Protein AF-A0A7S3SAV4-F1 (afdb_monomer)

Nearest PDB structures (foldseek):
  7wpm-assembly1_A  TM=7.927E-01  e=1.190E-01  Staphylococcus aureus subsp. aureus COL
  6wqt-assembly1_A  TM=7.930E-01  e=1.190E-01  Xanthomonas citri pv. citri str. 306

Secondary structure (DSSP, 8-state):
--HHHHHHHHHHHHHTT-HHHHHHHHHHHHHHHHHHHHHH-GGGSPTT-HHHHHHHHHHHHHHHHHHHHHTTT-HHHHHHHHHHHT-----GGG--TTS--SPTTPPP----SGGG-SS-----HHHHHHHHHHHHHHHHHHHHHHHHHHHHHHHHHHHHT--

InterPro domains:
  IPR009080 Aminoacyl-tRNA synthetase, class Ia, anticodon-binding [SSF47323] (3-126)
  IPR041872 Methionyl-tRNA synthetase, anticodon-binding domain [PF19303] (5-125)

Solvent-accessible surface area (backbone atoms only — not comparable to full-atom values): 9591 Å² total; per-residue (Å²): 131,64,48,57,62,50,50,54,53,33,50,56,27,49,78,70,68,35,56,69,60,27,49,49,56,48,52,52,52,49,50,52,48,53,49,50,51,61,77,65,37,51,88,78,47,61,90,88,39,67,66,40,53,51,55,54,51,53,48,53,31,50,51,56,56,47,36,63,76,42,31,90,80,39,50,70,59,32,51,53,49,29,58,33,53,58,46,81,87,70,62,76,91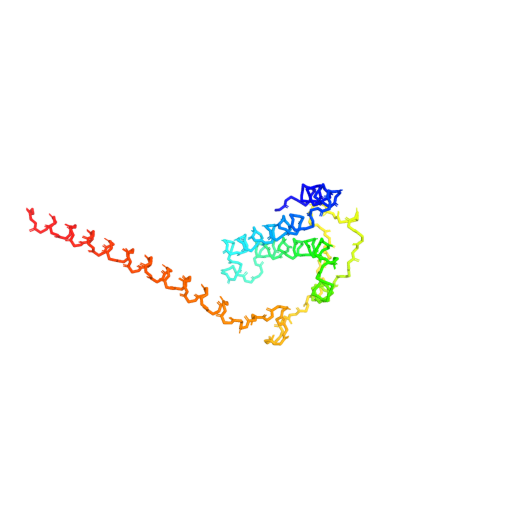,71,60,50,61,83,58,71,74,72,68,89,87,60,66,56,59,72,79,85,52,84,84,62,53,88,74,75,84,72,87,43,72,72,50,52,52,50,52,50,51,52,50,49,52,55,49,52,51,50,50,54,52,50,51,51,52,51,52,53,51,52,51,52,52,54,60,67,73,73,118

Sequence (163 aa):
VDLSALREAVEAEMQRFAIDQALYLVLRALDVANKYVTDAAPWKLPAGDPKRRVVVRTLLEVIYACTHFLAPVLVDAAQRVWEKLGTPPVPISRLRPTLSNLVPGTPVAASASKDDVLFAKGETEGARARLEEEAAKKRAAKEAQAARAAAEQAAAARAAAGG

Radius of gyration: 22.15 Å; Cα contacts (8 Å, |Δi|>4): 103; chains: 1; bounding box: 49×36×66 Å

Mean predicted aligned error: 10.89 Å

Organism: Emiliania huxleyi (NCBI:txid2903)

Foldseek 3Di:
DQLVVLVVQLVVCVVVVNLVVSLVSLVVLLVVLVVQCVVLVLVPPDPPDPSSVVNVLLSLLSVLLSLQSCCVPLVVLSVLSCVQLLHDDDPNVPRDSVSPRHDPPRDGHDQPDPVSDSDDDDPDVVVVVVVVVVVVVVVVVVVVVVVVVVVVVVVVVVVVVPD

Structure (mmCIF, N/CA/C/O backbone):
data_AF-A0A7S3SAV4-F1
#
_entry.id   AF-A0A7S3SAV4-F1
#
loop_
_atom_site.group_PDB
_atom_site.id
_atom_site.type_symbol
_atom_site.label_atom_id
_atom_site.label_alt_id
_atom_site.label_comp_id
_atom_site.label_asym_id
_atom_site.label_entity_id
_atom_site.label_seq_id
_atom_site.pdbx_PDB_ins_code
_atom_site.Cartn_x
_atom_site.Cartn_y
_atom_site.Cartn_z
_atom_site.occupancy
_atom_site.B_iso_or_equiv
_atom_site.auth_seq_id
_atom_site.auth_comp_id
_atom_site.auth_asym_id
_atom_site.auth_atom_id
_atom_site.pdbx_PDB_model_num
ATOM 1 N N . VAL A 1 1 ? -6.662 -8.528 1.777 1.00 82.44 1 VAL A N 1
ATOM 2 C CA . VAL A 1 1 ? -5.276 -8.782 2.226 1.00 82.44 1 VAL A CA 1
ATOM 3 C C . VAL A 1 1 ? -5.370 -9.328 3.631 1.00 82.44 1 VAL A C 1
ATOM 5 O O . VAL A 1 1 ? -5.975 -8.661 4.460 1.00 82.44 1 VAL A O 1
ATOM 8 N N . ASP A 1 2 ? -4.872 -10.540 3.863 1.00 91.81 2 ASP A N 1
ATOM 9 C CA . ASP A 1 2 ? -4.733 -11.082 5.215 1.00 91.81 2 ASP A CA 1
ATOM 10 C C . ASP A 1 2 ? -3.411 -10.571 5.796 1.00 91.81 2 ASP A C 1
ATOM 12 O O . ASP A 1 2 ? -2.334 -10.919 5.309 1.00 91.81 2 ASP A O 1
ATOM 16 N N . LEU A 1 3 ? -3.498 -9.675 6.779 1.00 90.62 3 LEU A N 1
ATOM 17 C CA . LEU A 1 3 ? -2.322 -9.030 7.353 1.00 90.62 3 LEU A CA 1
ATOM 18 C C . LEU A 1 3 ? -1.533 -9.969 8.278 1.00 90.62 3 LEU A C 1
ATOM 20 O O . LEU A 1 3 ? -0.315 -9.825 8.366 1.00 90.62 3 LEU A O 1
ATOM 24 N N . SER A 1 4 ? -2.195 -10.925 8.939 1.00 92.19 4 SER A N 1
ATOM 25 C CA . SER A 1 4 ? -1.505 -11.914 9.776 1.00 92.19 4 SER A CA 1
ATOM 26 C C . SER A 1 4 ? -0.635 -12.811 8.909 1.00 92.19 4 SER A C 1
ATOM 28 O O . SER A 1 4 ? 0.567 -12.905 9.148 1.00 92.19 4 SER A O 1
ATOM 30 N N . ALA A 1 5 ? -1.223 -13.371 7.848 1.00 94.19 5 ALA A N 1
ATOM 31 C CA . ALA A 1 5 ? -0.503 -14.228 6.913 1.00 94.19 5 ALA A CA 1
ATOM 32 C C . ALA A 1 5 ? 0.640 -13.477 6.209 1.00 94.19 5 ALA A C 1
ATOM 34 O O . ALA A 1 5 ? 1.733 -14.016 6.051 1.00 94.19 5 ALA A O 1
ATOM 35 N N . LEU A 1 6 ? 0.419 -12.211 5.822 1.00 94.88 6 LEU A N 1
ATOM 36 C CA . LEU A 1 6 ? 1.473 -11.384 5.229 1.00 94.88 6 LEU A CA 1
ATOM 37 C C . LEU A 1 6 ? 2.636 -11.167 6.204 1.00 94.88 6 LEU A C 1
ATOM 39 O O . LEU A 1 6 ? 3.788 -11.291 5.801 1.00 94.88 6 LEU A O 1
ATOM 43 N N . ARG A 1 7 ? 2.348 -10.854 7.473 1.00 94.19 7 ARG A N 1
ATOM 44 C CA . ARG A 1 7 ? 3.381 -10.640 8.493 1.00 94.19 7 ARG A CA 1
ATOM 45 C C . ARG A 1 7 ? 4.221 -11.895 8.706 1.00 94.19 7 ARG A C 1
ATOM 47 O O . ARG A 1 7 ? 5.439 -11.790 8.716 1.00 94.19 7 ARG A O 1
ATOM 54 N N . GLU A 1 8 ? 3.577 -13.051 8.846 1.00 95.50 8 GLU A N 1
ATOM 55 C CA . GLU A 1 8 ? 4.259 -14.337 9.034 1.00 95.50 8 GLU A CA 1
ATOM 56 C C . GLU A 1 8 ? 5.153 -14.684 7.838 1.00 95.50 8 GLU A C 1
ATOM 58 O O . GLU A 1 8 ? 6.308 -15.064 8.020 1.00 95.50 8 GLU A O 1
ATOM 63 N N . ALA A 1 9 ? 4.658 -14.488 6.613 1.00 95.94 9 ALA A N 1
ATOM 64 C CA . ALA A 1 9 ? 5.437 -14.741 5.405 1.00 95.94 9 ALA A CA 1
ATOM 65 C C . ALA A 1 9 ? 6.636 -13.784 5.278 1.00 95.94 9 ALA A C 1
ATOM 67 O O . ALA A 1 9 ? 7.748 -14.220 4.997 1.00 95.94 9 ALA A O 1
ATOM 68 N N . VAL A 1 10 ? 6.435 -12.486 5.537 1.00 95.69 10 VAL A N 1
ATOM 69 C CA . VAL A 1 10 ? 7.520 -11.492 5.533 1.00 95.69 10 VAL A CA 1
ATOM 70 C C . VAL A 1 10 ? 8.564 -11.819 6.599 1.00 95.69 10 VAL A C 1
ATOM 72 O O . VAL A 1 10 ? 9.757 -11.758 6.319 1.00 95.69 10 VAL A O 1
ATOM 75 N N . GLU A 1 11 ? 8.143 -12.194 7.807 1.00 95.00 11 GLU A N 1
ATOM 76 C CA . GLU A 1 11 ? 9.054 -12.564 8.890 1.00 95.00 11 GLU A CA 1
ATOM 77 C C . GLU A 1 11 ? 9.888 -13.803 8.541 1.00 95.00 11 GLU A C 1
ATOM 79 O O . GLU A 1 11 ? 11.101 -13.794 8.753 1.00 95.00 11 GLU A O 1
ATOM 84 N N . ALA A 1 12 ? 9.279 -14.826 7.935 1.00 97.00 12 ALA A N 1
ATOM 85 C CA . ALA A 1 12 ? 9.987 -16.025 7.492 1.00 97.00 12 ALA A CA 1
ATOM 86 C C . ALA A 1 12 ? 11.079 -15.716 6.450 1.00 97.00 12 ALA A C 1
ATOM 88 O O . ALA A 1 12 ? 12.198 -16.221 6.562 1.00 97.00 12 ALA A O 1
ATOM 89 N N . GLU A 1 13 ? 10.792 -14.856 5.467 1.00 96.75 13 GLU A N 1
ATOM 90 C CA . GLU A 1 13 ? 11.787 -14.442 4.467 1.00 96.75 13 GLU A CA 1
ATOM 91 C C . GLU A 1 13 ? 12.898 -13.580 5.089 1.00 96.75 13 GLU A C 1
ATOM 93 O O . GLU A 1 13 ? 14.085 -13.776 4.811 1.00 96.75 13 GLU A O 1
ATOM 98 N N . MET A 1 14 ? 12.539 -12.678 6.008 1.00 93.81 14 MET A N 1
ATOM 99 C CA . MET A 1 14 ? 13.504 -11.843 6.732 1.00 93.81 14 MET A CA 1
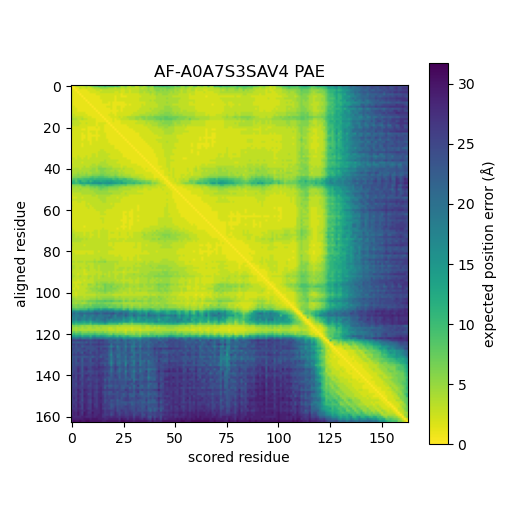ATOM 100 C C . MET A 1 14 ? 14.455 -12.675 7.605 1.00 93.81 14 MET A C 1
ATOM 102 O O . MET A 1 14 ? 15.652 -12.394 7.628 1.00 93.81 14 MET A O 1
ATOM 106 N N . GLN A 1 15 ? 13.970 -13.733 8.265 1.00 95.94 15 GLN A N 1
ATOM 107 C CA . GLN A 1 15 ? 14.807 -14.661 9.045 1.00 95.94 15 GLN A CA 1
ATOM 108 C C . GLN A 1 15 ? 15.839 -15.402 8.186 1.00 95.94 15 GLN A C 1
ATOM 110 O O . GLN A 1 15 ? 16.902 -15.783 8.677 1.00 95.94 15 GLN A O 1
ATOM 115 N N . ARG A 1 16 ? 15.545 -15.598 6.898 1.00 96.50 16 ARG A N 1
ATOM 116 C CA . ARG A 1 16 ? 16.445 -16.241 5.931 1.00 96.50 16 ARG A CA 1
ATOM 117 C C . ARG A 1 16 ? 17.304 -15.243 5.156 1.00 96.50 16 ARG A C 1
ATOM 119 O O . ARG A 1 16 ? 18.004 -15.653 4.234 1.00 96.50 16 ARG A O 1
ATOM 126 N N . PHE A 1 17 ? 17.262 -13.962 5.528 1.00 95.06 17 PHE A N 1
ATOM 127 C CA . PHE A 1 17 ? 17.939 -12.857 4.844 1.00 95.06 17 PHE A CA 1
ATOM 128 C C . PHE A 1 17 ? 17.501 -12.650 3.379 1.00 95.06 17 PHE A C 1
ATOM 130 O O . PHE A 1 17 ? 18.201 -11.990 2.612 1.00 95.06 17 PHE A O 1
ATOM 137 N N . ALA A 1 18 ? 16.326 -13.154 2.987 1.00 95.94 18 ALA A N 1
ATOM 138 C CA . ALA A 1 18 ? 15.747 -12.995 1.652 1.00 95.94 18 ALA A CA 1
ATOM 139 C C . ALA A 1 18 ? 14.900 -11.709 1.570 1.00 95.94 18 ALA A C 1
ATOM 141 O O . ALA A 1 18 ? 13.673 -11.733 1.448 1.00 95.94 18 ALA A O 1
ATOM 142 N N . ILE A 1 19 ? 15.559 -10.552 1.696 1.00 93.88 19 ILE A N 1
ATOM 143 C CA . ILE A 1 19 ? 14.889 -9.239 1.782 1.00 93.88 19 ILE A CA 1
ATOM 144 C C . ILE A 1 19 ? 14.119 -8.922 0.490 1.00 93.88 19 ILE A C 1
ATOM 146 O O . ILE A 1 19 ? 13.033 -8.351 0.533 1.00 93.88 19 ILE A O 1
ATOM 150 N N . ASP A 1 20 ? 14.646 -9.319 -0.665 1.00 94.06 20 ASP A N 1
ATOM 151 C CA . ASP A 1 20 ? 13.988 -9.169 -1.965 1.00 94.06 20 ASP A CA 1
ATO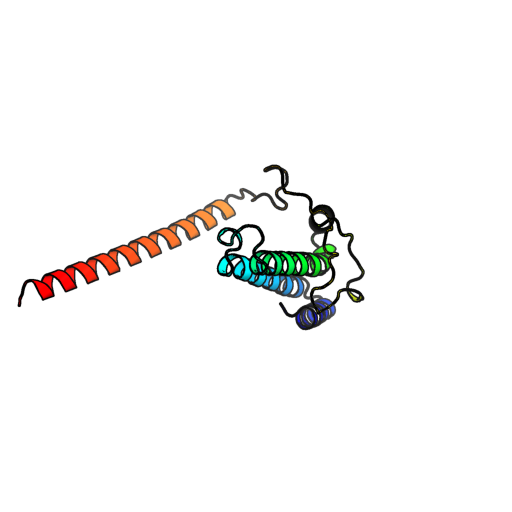M 152 C C . ASP A 1 20 ? 12.640 -9.906 -2.018 1.00 94.06 20 ASP A C 1
ATOM 154 O O . ASP A 1 20 ? 11.643 -9.335 -2.468 1.00 94.06 20 ASP A O 1
ATOM 158 N N . GLN A 1 21 ? 12.584 -11.133 -1.493 1.00 95.88 21 GLN A N 1
ATOM 159 C CA . GLN A 1 21 ? 11.356 -11.926 -1.425 1.00 95.88 21 GLN A CA 1
ATOM 160 C C . GLN A 1 21 ? 10.363 -11.333 -0.423 1.00 95.88 21 GLN A C 1
ATOM 162 O O . GLN A 1 21 ? 9.178 -11.196 -0.734 1.00 95.88 21 GLN A O 1
ATOM 167 N N . ALA A 1 22 ? 10.845 -10.886 0.740 1.00 96.06 22 ALA A N 1
ATOM 168 C CA . ALA A 1 22 ? 10.023 -10.187 1.725 1.00 96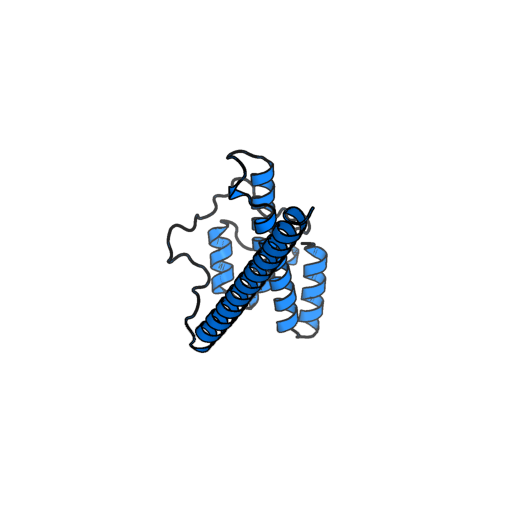.06 22 ALA A CA 1
ATOM 169 C C . ALA A 1 22 ? 9.350 -8.940 1.118 1.00 96.06 22 ALA A C 1
ATOM 171 O O . ALA A 1 22 ? 8.136 -8.757 1.233 1.00 96.06 22 ALA A O 1
ATOM 172 N N . LEU A 1 23 ? 10.115 -8.107 0.404 1.00 96.00 23 LEU A N 1
ATOM 173 C CA . LEU A 1 23 ? 9.587 -6.925 -0.282 1.00 96.00 23 LEU A CA 1
ATOM 174 C C . LEU A 1 23 ? 8.616 -7.298 -1.403 1.00 96.00 23 LEU A C 1
ATOM 176 O O . LEU A 1 23 ? 7.578 -6.651 -1.551 1.00 96.00 23 LEU A O 1
ATOM 180 N N . TYR A 1 24 ? 8.916 -8.347 -2.170 1.00 96.12 24 TYR A N 1
ATOM 181 C CA . TYR A 1 24 ? 8.033 -8.836 -3.224 1.00 96.12 24 TYR A CA 1
ATOM 182 C C . TYR A 1 24 ? 6.648 -9.204 -2.675 1.00 96.12 24 TYR A C 1
ATOM 184 O O . TYR A 1 24 ? 5.638 -8.784 -3.240 1.00 96.12 24 TYR A O 1
ATOM 192 N N . LEU A 1 25 ? 6.574 -9.901 -1.538 1.00 96.81 25 LEU A N 1
ATOM 193 C CA . LEU A 1 25 ? 5.303 -10.243 -0.886 1.00 96.81 25 LEU A CA 1
ATOM 194 C C . LEU A 1 25 ? 4.485 -8.998 -0.509 1.00 96.81 25 LEU A C 1
ATOM 196 O O . LEU A 1 25 ? 3.273 -8.950 -0.743 1.00 96.81 25 LEU A O 1
ATOM 200 N N . VAL A 1 26 ? 5.142 -7.967 0.027 1.00 96.62 26 VAL A N 1
ATOM 201 C CA . VAL A 1 26 ? 4.482 -6.710 0.411 1.00 96.62 26 VAL A CA 1
ATOM 202 C C . VAL A 1 26 ? 3.989 -5.943 -0.819 1.00 96.62 26 VAL A C 1
ATOM 204 O O . VAL A 1 26 ? 2.849 -5.475 -0.841 1.00 96.62 26 VAL A O 1
ATOM 207 N N . LEU A 1 27 ? 4.801 -5.855 -1.877 1.00 95.75 27 LEU A N 1
ATOM 208 C CA . LEU A 1 27 ? 4.405 -5.220 -3.139 1.00 95.75 27 LEU A CA 1
ATOM 209 C C . LEU A 1 27 ? 3.233 -5.958 -3.797 1.00 95.75 27 LEU A C 1
ATOM 211 O O . LEU A 1 27 ? 2.285 -5.326 -4.257 1.00 95.75 27 LEU A O 1
ATOM 215 N N . ARG A 1 28 ? 3.220 -7.293 -3.744 1.00 96.44 28 ARG A N 1
ATOM 216 C CA . ARG A 1 28 ? 2.087 -8.105 -4.205 1.00 96.44 28 ARG A CA 1
ATOM 217 C C . ARG A 1 28 ? 0.802 -7.810 -3.433 1.00 96.44 28 ARG A C 1
ATOM 219 O O . ARG A 1 28 ? -0.274 -7.779 -4.031 1.00 96.44 28 ARG A O 1
ATOM 226 N N . ALA A 1 29 ? 0.884 -7.572 -2.124 1.00 96.06 29 ALA A N 1
ATOM 227 C CA . ALA A 1 29 ? -0.276 -7.163 -1.333 1.00 96.06 29 ALA A CA 1
ATOM 228 C C . ALA A 1 29 ? -0.814 -5.787 -1.773 1.00 96.06 29 ALA A C 1
ATOM 230 O O . ALA A 1 29 ? -2.034 -5.604 -1.863 1.00 96.06 29 ALA A O 1
ATOM 231 N N . LEU A 1 30 ? 0.078 -4.850 -2.113 1.00 96.06 30 LEU A N 1
ATOM 232 C CA . LEU A 1 30 ? -0.287 -3.549 -2.678 1.00 96.06 30 LEU A CA 1
ATOM 233 C C . LEU A 1 30 ? -0.904 -3.672 -4.079 1.00 96.06 30 LEU A C 1
ATOM 235 O O . LEU A 1 30 ? -1.900 -3.004 -4.350 1.00 96.06 30 LEU A O 1
ATOM 239 N N . ASP A 1 31 ? -0.404 -4.564 -4.937 1.00 95.75 31 ASP A N 1
ATOM 240 C CA . ASP A 1 31 ? -0.999 -4.836 -6.253 1.00 95.75 31 ASP A CA 1
ATOM 241 C C . ASP A 1 31 ? -2.440 -5.346 -6.129 1.00 95.75 31 ASP A C 1
ATOM 243 O O . ASP A 1 31 ? -3.338 -4.898 -6.848 1.00 95.75 31 ASP A O 1
ATOM 247 N N . VAL A 1 32 ? -2.690 -6.255 -5.181 1.00 95.38 32 VAL A N 1
ATOM 248 C CA . VAL A 1 32 ? -4.042 -6.750 -4.884 1.00 95.38 32 VAL A CA 1
ATOM 249 C C . VAL A 1 32 ? -4.940 -5.617 -4.386 1.00 95.38 32 VAL A C 1
ATOM 251 O O . VAL A 1 32 ? -6.091 -5.517 -4.813 1.00 95.38 32 VAL A O 1
ATOM 254 N N . ALA A 1 33 ? -4.431 -4.737 -3.521 1.00 94.62 33 ALA A N 1
ATOM 255 C CA . ALA A 1 33 ? -5.172 -3.570 -3.047 1.00 94.62 33 ALA A CA 1
ATOM 256 C C . ALA A 1 33 ? -5.494 -2.586 -4.188 1.00 94.62 33 ALA A C 1
ATOM 258 O O . ALA A 1 33 ? -6.607 -2.061 -4.270 1.00 94.62 33 ALA A O 1
ATOM 259 N N . ASN A 1 34 ? -4.551 -2.393 -5.111 1.00 94.88 34 ASN A N 1
ATOM 260 C CA . ASN A 1 34 ? -4.731 -1.563 -6.295 1.00 94.88 34 ASN A CA 1
ATOM 261 C C . ASN A 1 34 ? -5.776 -2.155 -7.258 1.00 94.88 34 ASN A C 1
ATOM 263 O O . ASN A 1 34 ? -6.649 -1.450 -7.775 1.00 94.88 34 ASN A O 1
ATOM 267 N N . LYS A 1 35 ? -5.749 -3.475 -7.457 1.00 94.81 35 LYS A N 1
ATOM 268 C CA . LYS A 1 35 ? -6.794 -4.175 -8.207 1.00 94.81 35 LYS A CA 1
ATOM 269 C C . LYS A 1 35 ? -8.158 -4.026 -7.532 1.00 94.81 35 LYS A C 1
ATOM 271 O O . LYS A 1 35 ? -9.129 -3.700 -8.207 1.00 94.81 35 LYS A O 1
ATOM 276 N N . TYR A 1 36 ? -8.226 -4.189 -6.212 1.00 94.19 36 TYR A N 1
ATOM 277 C CA . TYR A 1 36 ? -9.464 -4.038 -5.449 1.00 94.19 36 TYR A CA 1
ATOM 278 C C . TYR A 1 36 ? -10.101 -2.655 -5.635 1.00 94.19 36 TYR A C 1
ATOM 280 O O . TYR A 1 36 ? -11.293 -2.575 -5.927 1.00 94.19 36 TYR A O 1
ATOM 288 N N . VAL A 1 37 ? -9.326 -1.566 -5.527 1.00 93.88 37 VAL A N 1
ATOM 289 C CA . VAL A 1 37 ? -9.875 -0.215 -5.744 1.00 93.88 37 VAL A CA 1
ATOM 290 C C . VAL A 1 37 ? -10.298 0.005 -7.198 1.00 93.88 37 VAL A C 1
ATOM 292 O O . VAL A 1 37 ? -11.301 0.673 -7.448 1.00 93.88 37 VAL A O 1
ATOM 295 N N . THR A 1 38 ? -9.583 -0.598 -8.151 1.00 95.25 38 THR A N 1
ATOM 296 C CA . THR 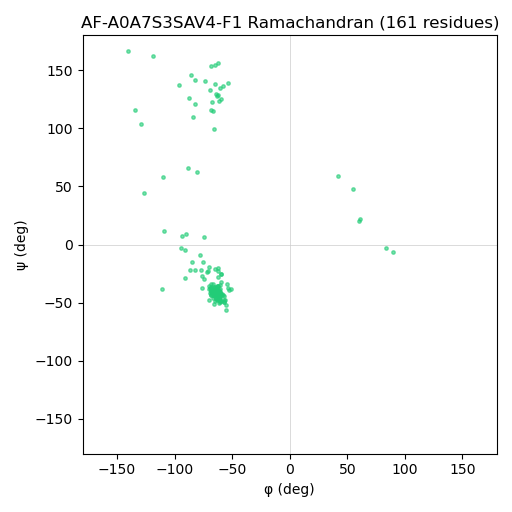A 1 38 ? -9.924 -0.530 -9.577 1.00 95.25 38 THR A CA 1
ATOM 297 C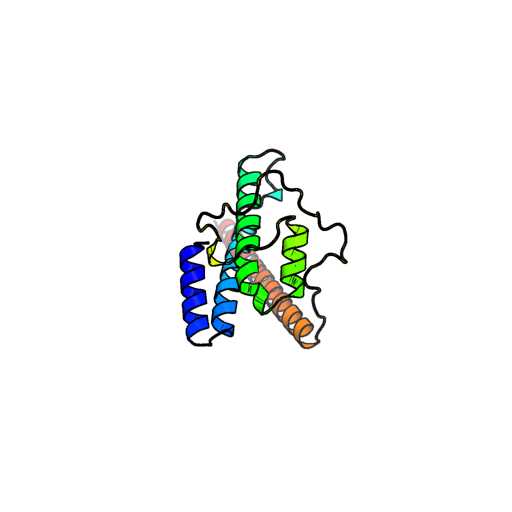 C . THR A 1 38 ? -11.256 -1.218 -9.867 1.00 95.25 38 THR A C 1
ATOM 299 O O . THR A 1 38 ? -12.128 -0.618 -10.495 1.00 95.25 38 THR A O 1
ATOM 302 N N . ASP A 1 39 ? -11.440 -2.439 -9.363 1.00 94.81 39 ASP A N 1
ATOM 303 C CA . ASP A 1 39 ? -12.656 -3.232 -9.561 1.00 94.81 39 ASP A CA 1
ATOM 304 C C . ASP A 1 39 ? -13.854 -2.618 -8.810 1.00 94.81 39 ASP A C 1
ATOM 306 O O . ASP A 1 39 ? -14.976 -2.602 -9.317 1.00 94.81 39 ASP A O 1
ATOM 310 N N . ALA A 1 40 ? -13.624 -2.062 -7.614 1.00 94.06 40 ALA A N 1
ATOM 311 C CA . ALA A 1 40 ? -14.658 -1.387 -6.830 1.00 94.06 40 ALA A CA 1
ATOM 312 C C . ALA A 1 40 ? -15.080 -0.025 -7.413 1.00 94.06 40 ALA A C 1
ATOM 314 O O . ALA A 1 40 ? -16.186 0.436 -7.123 1.00 94.06 40 ALA A O 1
ATOM 315 N N . ALA A 1 41 ? -14.209 0.617 -8.201 1.00 94.06 41 ALA A N 1
ATOM 316 C CA . ALA A 1 41 ? -14.424 1.898 -8.875 1.00 94.06 41 ALA A CA 1
ATOM 317 C C . ALA A 1 41 ? -15.136 2.962 -8.001 1.00 94.06 41 ALA A C 1
ATOM 319 O O . ALA A 1 41 ? -16.200 3.464 -8.378 1.00 94.06 41 ALA A O 1
ATOM 320 N N . PRO A 1 42 ? -14.574 3.352 -6.836 1.00 91.50 42 PRO A N 1
ATOM 321 C CA . PRO A 1 42 ? -15.250 4.216 -5.862 1.00 91.50 42 PRO A CA 1
ATOM 322 C C . PRO A 1 42 ? -15.598 5.615 -6.387 1.00 91.50 42 PRO A C 1
ATOM 324 O O . PRO A 1 42 ? -16.471 6.270 -5.826 1.00 91.50 42 PRO A O 1
ATOM 327 N N . TRP A 1 43 ? -14.946 6.079 -7.456 1.00 92.38 43 TRP A N 1
ATOM 328 C CA . TRP A 1 43 ? -15.269 7.336 -8.145 1.00 92.38 43 TRP A CA 1
ATOM 329 C C . TRP A 1 43 ? -16.599 7.297 -8.907 1.00 92.38 43 TRP A C 1
ATOM 331 O O . TRP A 1 43 ? -17.144 8.350 -9.215 1.00 92.38 43 TRP A O 1
ATOM 341 N N . LYS A 1 44 ? -17.130 6.107 -9.211 1.00 94.19 44 LYS A N 1
ATOM 342 C CA . LYS A 1 44 ? -18.468 5.941 -9.800 1.00 94.19 44 LYS A CA 1
ATOM 343 C C . LYS A 1 44 ? -19.575 5.917 -8.746 1.00 94.19 44 LYS A C 1
ATOM 345 O O . LYS A 1 44 ? -20.744 6.024 -9.098 1.00 94.19 44 LYS A O 1
ATOM 350 N N . LEU A 1 45 ? -19.219 5.737 -7.473 1.00 92.25 45 LEU A N 1
ATOM 351 C CA . LEU A 1 45 ? -20.178 5.696 -6.376 1.00 92.25 45 LEU A CA 1
ATOM 352 C C . LEU A 1 45 ? -20.540 7.122 -5.933 1.00 92.25 45 LEU A C 1
ATOM 354 O O . LEU A 1 45 ? -19.656 7.985 -5.868 1.00 92.25 45 LEU A O 1
ATOM 358 N N . PRO A 1 46 ? -21.811 7.382 -5.587 1.00 92.06 46 PRO A N 1
ATOM 359 C CA . PRO A 1 46 ? -22.248 8.703 -5.166 1.00 92.06 46 PRO A CA 1
ATOM 360 C C . PRO A 1 46 ? -21.551 9.171 -3.880 1.00 92.06 46 PRO A C 1
ATOM 362 O O . PRO A 1 46 ? -21.051 8.391 -3.059 1.00 92.06 46 PRO A O 1
ATOM 365 N N . ALA A 1 47 ? -21.505 10.490 -3.691 1.00 86.38 47 ALA A N 1
ATOM 366 C CA . ALA A 1 47 ? -21.042 11.074 -2.438 1.00 86.38 47 ALA A CA 1
ATOM 367 C C . ALA A 1 47 ? -21.944 10.616 -1.279 1.00 86.38 47 ALA A C 1
ATOM 369 O O . ALA A 1 47 ? -23.163 10.597 -1.404 1.00 86.38 47 ALA A O 1
ATOM 370 N N . GLY A 1 48 ? -21.341 10.220 -0.155 1.00 84.62 48 GLY A N 1
ATOM 371 C CA . GLY A 1 48 ? -22.084 9.712 1.003 1.00 84.62 48 GLY A CA 1
ATOM 372 C C . GLY A 1 48 ? -22.452 8.224 0.949 1.00 84.62 48 GLY A C 1
ATOM 373 O O . GLY A 1 48 ? -22.947 7.706 1.951 1.00 84.62 48 GLY A O 1
ATOM 374 N N . ASP A 1 49 ? -22.140 7.506 -0.136 1.00 91.88 49 ASP A N 1
ATOM 375 C CA . ASP A 1 49 ? -22.356 6.058 -0.215 1.00 91.88 49 ASP A CA 1
ATOM 376 C C . ASP A 1 49 ? -21.523 5.313 0.860 1.00 91.88 49 ASP A C 1
ATOM 378 O O . ASP A 1 49 ? -20.291 5.462 0.905 1.00 91.88 49 ASP A O 1
ATOM 382 N N . PRO A 1 50 ? -22.152 4.506 1.740 1.00 92.19 50 PRO A N 1
ATOM 383 C CA . PRO A 1 50 ? -21.442 3.671 2.707 1.00 92.19 50 PRO A CA 1
ATOM 384 C C . PRO A 1 50 ? -20.391 2.759 2.071 1.00 92.19 50 PRO A C 1
ATOM 386 O O . PRO A 1 50 ? -19.299 2.609 2.619 1.00 92.19 50 PRO A O 1
ATOM 389 N N . LYS A 1 51 ? -20.668 2.204 0.888 1.00 91.88 51 LYS A N 1
ATOM 390 C CA . LYS A 1 51 ? -19.751 1.327 0.158 1.00 91.88 51 LYS A CA 1
ATOM 391 C C . LYS A 1 51 ? -18.488 2.070 -0.256 1.00 91.88 51 LYS A C 1
ATOM 393 O O . LYS A 1 51 ? -17.391 1.537 -0.104 1.00 91.88 51 LYS A O 1
ATOM 398 N N . ARG A 1 52 ? -18.616 3.327 -0.698 1.00 93.38 52 ARG A N 1
ATOM 399 C CA . ARG A 1 52 ? -17.461 4.179 -1.022 1.00 93.38 52 ARG A CA 1
ATOM 400 C C . ARG A 1 52 ? -16.572 4.387 0.204 1.00 93.38 52 ARG A C 1
ATOM 402 O O . ARG A 1 52 ? -15.354 4.269 0.091 1.00 93.38 52 ARG A O 1
ATOM 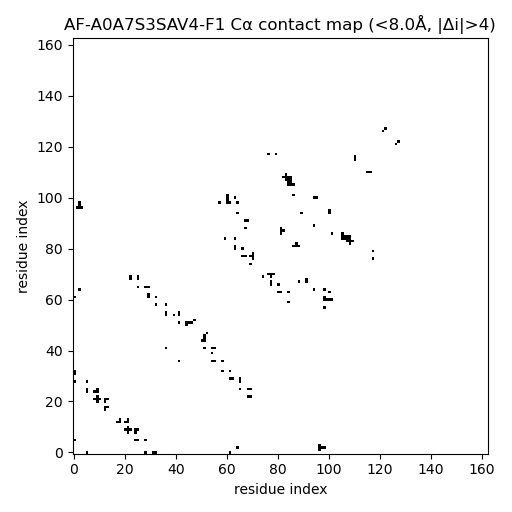409 N N . ARG A 1 53 ? -17.169 4.651 1.374 1.00 91.31 53 ARG A N 1
ATOM 410 C CA . ARG A 1 53 ? -16.418 4.811 2.633 1.00 91.31 53 ARG A CA 1
ATOM 411 C C . ARG A 1 53 ? -15.671 3.540 3.019 1.00 91.31 53 ARG A C 1
ATOM 413 O O . ARG A 1 53 ? -14.504 3.629 3.384 1.00 91.31 53 ARG A O 1
ATOM 420 N N . VAL A 1 54 ? -16.320 2.382 2.906 1.00 92.81 54 VAL A N 1
ATOM 421 C CA . VAL A 1 54 ? -15.704 1.082 3.210 1.00 92.81 54 VAL A CA 1
ATOM 422 C C . VAL A 1 54 ? -14.511 0.822 2.293 1.00 92.81 54 VAL A C 1
ATOM 424 O O . VAL A 1 54 ? -13.420 0.573 2.792 1.00 92.81 54 VAL A O 1
ATOM 427 N N . VAL A 1 55 ? -14.679 0.968 0.975 1.00 94.38 55 VAL A N 1
ATOM 428 C CA . VAL A 1 55 ? -13.607 0.731 -0.010 1.00 94.38 55 VAL A CA 1
ATOM 429 C C . VAL A 1 55 ? -12.387 1.610 0.272 1.00 94.38 55 VAL A C 1
ATOM 431 O O . VAL A 1 55 ? -11.265 1.109 0.348 1.00 94.38 55 VAL A O 1
ATOM 434 N N . VAL A 1 56 ? -12.598 2.919 0.459 1.00 92.38 56 VAL A N 1
ATOM 435 C CA . VAL A 1 56 ? -11.506 3.866 0.736 1.00 92.38 56 VAL A CA 1
ATOM 436 C C . VAL A 1 56 ? -10.838 3.545 2.068 1.00 92.38 56 VAL A C 1
ATOM 438 O O . VAL A 1 56 ? -9.613 3.519 2.145 1.00 92.38 56 VAL A O 1
ATOM 441 N N . ARG A 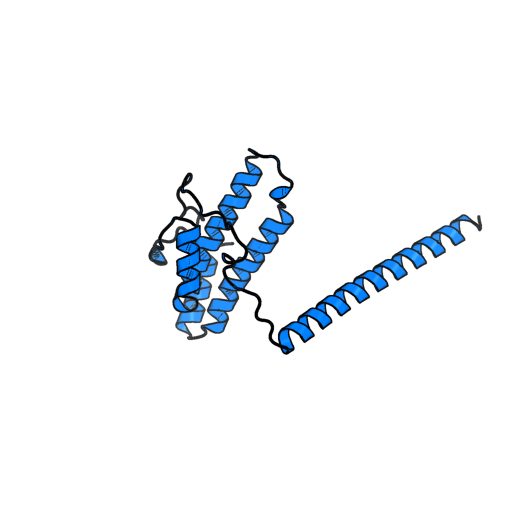1 57 ? -11.622 3.248 3.110 1.00 93.00 57 ARG A N 1
ATOM 442 C CA . ARG A 1 57 ? -11.081 2.900 4.424 1.00 93.00 57 ARG A CA 1
ATOM 443 C C . ARG A 1 57 ? -10.210 1.649 4.360 1.00 93.00 57 ARG A C 1
ATOM 445 O O . ARG A 1 57 ? -9.092 1.678 4.860 1.00 93.00 57 ARG A O 1
ATOM 452 N N . THR A 1 58 ? -10.690 0.583 3.725 1.00 93.88 58 THR A N 1
ATOM 453 C CA . THR A 1 58 ? -9.925 -0.658 3.559 1.00 93.88 58 THR A CA 1
ATOM 454 C C . THR A 1 58 ? -8.617 -0.408 2.816 1.00 93.88 58 THR A C 1
ATOM 456 O O . THR A 1 58 ? -7.580 -0.920 3.226 1.00 93.88 58 THR A O 1
ATOM 459 N N . LEU A 1 59 ? -8.636 0.411 1.760 1.00 94.69 59 LEU A N 1
ATOM 460 C CA . LEU A 1 59 ? -7.426 0.741 1.011 1.00 94.69 59 LEU A CA 1
ATOM 461 C C . LEU A 1 59 ? -6.398 1.487 1.875 1.00 94.69 59 LEU A C 1
ATOM 463 O O . LEU A 1 59 ? -5.230 1.103 1.888 1.00 94.69 59 LEU A O 1
ATOM 467 N N . LEU A 1 60 ? -6.823 2.514 2.617 1.00 94.81 60 LEU A N 1
ATOM 468 C CA . LEU A 1 60 ? -5.929 3.289 3.486 1.00 94.81 60 LEU A CA 1
ATOM 469 C C . LEU A 1 60 ? -5.303 2.421 4.585 1.00 94.81 60 LEU A C 1
ATOM 471 O O . LEU A 1 60 ? -4.119 2.560 4.873 1.00 94.81 60 LEU A O 1
ATOM 475 N N . GLU A 1 61 ? -6.070 1.495 5.159 1.00 95.56 61 GLU A N 1
ATOM 476 C CA . GLU A 1 61 ? -5.577 0.555 6.174 1.00 95.56 61 GLU A CA 1
ATOM 477 C C . GLU A 1 61 ? -4.518 -0.399 5.615 1.00 95.56 61 GLU A C 1
ATOM 479 O O . GLU A 1 61 ? -3.500 -0.647 6.261 1.00 95.56 61 GLU A O 1
ATOM 484 N N . VAL A 1 62 ? -4.723 -0.907 4.394 1.00 95.94 62 VAL A N 1
ATOM 485 C CA . VAL A 1 62 ? -3.735 -1.765 3.729 1.00 95.94 62 VAL A CA 1
ATOM 486 C C . VAL A 1 62 ? -2.466 -0.983 3.408 1.00 95.94 62 VAL A C 1
ATOM 488 O O . VAL A 1 62 ? -1.375 -1.487 3.665 1.00 95.94 62 VAL A O 1
ATOM 491 N N . ILE A 1 63 ? -2.589 0.247 2.897 1.00 95.50 63 ILE A N 1
ATOM 492 C CA . ILE A 1 63 ? -1.437 1.119 2.626 1.00 95.50 63 ILE A CA 1
ATOM 493 C C . ILE A 1 63 ? -0.668 1.387 3.921 1.00 95.50 63 ILE A C 1
ATOM 495 O O . ILE A 1 63 ? 0.546 1.188 3.953 1.00 95.50 63 ILE A O 1
ATOM 499 N N . TYR A 1 64 ? -1.360 1.772 4.998 1.00 96.19 64 TYR A N 1
ATOM 500 C CA . TYR A 1 64 ? -0.747 2.006 6.304 1.00 96.19 64 TYR A CA 1
ATOM 501 C C . TYR A 1 64 ? 0.035 0.776 6.777 1.00 96.19 64 TYR A C 1
ATOM 503 O O . TYR A 1 64 ? 1.221 0.885 7.079 1.00 96.19 64 TYR A O 1
ATOM 511 N N . ALA A 1 65 ? -0.589 -0.405 6.774 1.00 96.25 65 ALA A N 1
ATOM 512 C CA . ALA A 1 65 ? 0.048 -1.639 7.221 1.00 96.25 65 ALA A CA 1
ATOM 513 C C . ALA A 1 65 ? 1.249 -2.038 6.343 1.00 96.25 65 ALA A C 1
ATOM 515 O O . ALA A 1 65 ? 2.326 -2.302 6.871 1.00 96.25 65 ALA A O 1
ATOM 516 N N . CYS A 1 66 ? 1.107 -2.013 5.013 1.00 96.38 66 CYS A N 1
ATOM 517 C CA . CYS A 1 66 ? 2.191 -2.365 4.086 1.00 96.38 66 CYS A CA 1
ATOM 518 C C . CYS A 1 66 ? 3.393 -1.422 4.213 1.00 96.38 66 CYS A C 1
ATOM 520 O O . CYS A 1 66 ? 4.537 -1.863 4.145 1.00 96.38 66 CYS A O 1
ATOM 522 N N . THR A 1 67 ? 3.140 -0.135 4.465 1.00 96.69 67 THR A N 1
ATOM 523 C CA . THR A 1 67 ? 4.192 0.875 4.649 1.00 96.69 67 THR A CA 1
ATOM 524 C C . THR A 1 67 ? 5.122 0.530 5.815 1.00 96.69 67 THR A C 1
ATOM 526 O O . THR A 1 67 ? 6.316 0.791 5.726 1.00 96.69 67 THR A O 1
ATOM 529 N N . HIS A 1 68 ? 4.630 -0.131 6.871 1.00 96.19 68 HIS A N 1
ATOM 530 C CA . HIS A 1 68 ? 5.482 -0.543 7.994 1.00 96.19 68 HIS A CA 1
ATOM 531 C C . HIS A 1 68 ? 6.531 -1.581 7.588 1.00 96.19 68 HIS A C 1
ATOM 533 O O . HIS A 1 68 ? 7.657 -1.525 8.070 1.00 96.19 68 HIS A O 1
ATOM 539 N N . PHE A 1 69 ? 6.181 -2.505 6.691 1.00 95.56 69 PHE A N 1
ATOM 540 C CA . PHE A 1 69 ? 7.127 -3.504 6.186 1.00 95.56 69 PHE A CA 1
ATOM 541 C C . PHE A 1 69 ? 8.108 -2.914 5.168 1.00 95.56 69 PHE A C 1
ATOM 543 O O . PHE A 1 69 ? 9.223 -3.407 5.038 1.00 95.56 69 PHE A O 1
ATOM 550 N N . LEU A 1 70 ? 7.710 -1.852 4.460 1.00 96.00 70 LEU A N 1
ATOM 551 C CA . LEU A 1 70 ? 8.568 -1.148 3.502 1.00 96.00 70 LEU A CA 1
ATOM 552 C C . LEU A 1 70 ? 9.499 -0.128 4.166 1.00 96.00 70 LEU A C 1
ATOM 554 O O . LEU A 1 70 ? 10.529 0.211 3.587 1.00 96.00 70 LEU A O 1
ATOM 558 N N . ALA A 1 71 ? 9.164 0.348 5.367 1.00 95.69 71 ALA A N 1
ATOM 559 C CA . ALA A 1 71 ? 9.900 1.384 6.086 1.00 95.69 71 ALA A CA 1
ATOM 560 C C . ALA A 1 71 ? 11.416 1.149 6.229 1.00 95.69 71 ALA A C 1
ATOM 562 O O . ALA A 1 71 ? 12.153 2.122 6.086 1.00 95.69 71 ALA A O 1
ATOM 563 N N . PRO A 1 72 ? 11.923 -0.085 6.448 1.00 92.50 72 PRO A N 1
ATOM 564 C CA . PRO A 1 72 ? 13.366 -0.319 6.546 1.00 92.50 72 PRO A CA 1
ATOM 565 C C . PRO A 1 72 ? 14.136 -0.042 5.246 1.00 92.50 72 PRO A C 1
ATOM 567 O O . PRO A 1 72 ? 15.345 0.161 5.289 1.00 92.50 72 PRO A O 1
ATOM 570 N N . VAL A 1 73 ? 13.453 -0.056 4.097 1.00 93.62 73 VAL A N 1
ATOM 571 C CA . VAL A 1 73 ? 14.060 0.094 2.763 1.00 93.62 73 VAL A CA 1
ATOM 572 C C . VAL A 1 73 ? 13.680 1.429 2.123 1.00 93.62 73 VAL A C 1
ATOM 574 O O . VAL A 1 73 ? 14.503 2.070 1.478 1.00 93.62 73 VAL A O 1
ATOM 577 N N . LEU A 1 74 ? 12.438 1.872 2.316 1.00 94.31 74 LEU A N 1
ATOM 578 C CA . LEU A 1 74 ? 11.871 3.092 1.743 1.00 94.31 74 LEU A CA 1
ATOM 579 C C . LEU A 1 74 ? 11.639 4.146 2.832 1.00 94.31 74 LEU A C 1
ATOM 581 O O . LEU A 1 74 ? 10.509 4.588 3.027 1.00 94.31 74 LEU A O 1
ATOM 585 N N . VAL A 1 75 ? 12.699 4.538 3.544 1.00 94.12 75 VAL A N 1
ATOM 586 C CA . VAL A 1 75 ? 12.622 5.387 4.750 1.00 94.12 75 VAL A CA 1
ATOM 587 C C . VAL A 1 75 ? 11.880 6.706 4.486 1.00 94.12 75 VAL A C 1
ATOM 589 O O . VAL A 1 75 ? 10.852 6.970 5.111 1.00 94.12 75 VAL A O 1
ATOM 592 N N . ASP A 1 76 ? 12.336 7.495 3.509 1.00 93.31 76 ASP A N 1
ATOM 593 C CA . ASP A 1 76 ? 11.747 8.809 3.209 1.00 93.31 76 ASP A CA 1
ATOM 594 C C . ASP A 1 76 ? 10.311 8.695 2.687 1.00 93.31 76 ASP A C 1
ATOM 596 O O . ASP A 1 76 ? 9.423 9.469 3.048 1.00 93.31 76 ASP A O 1
ATOM 600 N N . ALA A 1 77 ? 10.054 7.705 1.831 1.00 93.62 77 ALA A N 1
ATOM 601 C CA . ALA A 1 77 ? 8.728 7.509 1.263 1.00 93.62 77 ALA A CA 1
ATOM 602 C C . ALA A 1 77 ? 7.726 7.009 2.311 1.00 93.62 77 ALA A C 1
ATOM 604 O O . ALA A 1 77 ? 6.582 7.459 2.311 1.00 93.62 77 ALA A O 1
ATOM 605 N N . ALA A 1 78 ? 8.143 6.122 3.217 1.00 95.31 78 ALA A N 1
ATOM 606 C CA . ALA A 1 78 ? 7.306 5.652 4.313 1.00 95.31 78 ALA A CA 1
ATOM 607 C C . ALA A 1 78 ? 6.901 6.811 5.230 1.00 95.31 78 ALA A C 1
ATOM 609 O O . ALA A 1 78 ? 5.715 6.969 5.527 1.00 95.31 78 ALA A O 1
ATOM 610 N N . GLN A 1 79 ? 7.857 7.684 5.566 1.00 93.88 79 GLN A N 1
ATOM 611 C CA . GLN A 1 79 ? 7.600 8.893 6.344 1.00 93.88 79 GLN A CA 1
ATOM 612 C C . GLN A 1 79 ? 6.558 9.799 5.675 1.00 93.88 79 GLN A C 1
ATOM 614 O O . GLN A 1 79 ? 5.549 10.149 6.292 1.00 93.88 79 GLN A O 1
ATOM 619 N N . ARG A 1 80 ? 6.729 10.084 4.379 1.00 93.56 80 ARG A N 1
ATOM 620 C CA . ARG A 1 80 ? 5.764 10.879 3.601 1.00 93.56 80 ARG A CA 1
ATOM 621 C C . ARG A 1 80 ? 4.373 10.240 3.552 1.00 93.56 80 ARG A C 1
ATOM 623 O O . ARG A 1 80 ? 3.373 10.955 3.531 1.00 93.56 80 ARG A O 1
ATOM 630 N N . VAL A 1 81 ? 4.270 8.907 3.523 1.00 94.50 81 VAL A N 1
ATOM 631 C CA . VAL A 1 81 ? 2.969 8.218 3.578 1.00 94.50 81 VAL A CA 1
ATOM 632 C C . VAL A 1 81 ? 2.292 8.423 4.933 1.00 94.50 81 VAL A C 1
ATOM 634 O O . VAL A 1 81 ? 1.107 8.750 4.958 1.00 94.50 81 VAL A O 1
ATOM 637 N N . TRP A 1 82 ? 3.003 8.272 6.052 1.00 94.88 82 TRP A N 1
ATOM 638 C CA . TRP A 1 82 ? 2.420 8.484 7.386 1.00 94.88 82 TRP A CA 1
ATOM 639 C C . TRP A 1 82 ? 1.971 9.929 7.608 1.00 94.88 82 TRP A C 1
ATOM 641 O O . TRP A 1 82 ? 0.885 10.154 8.144 1.00 94.88 82 TRP A O 1
ATOM 651 N N . GLU A 1 83 ? 2.746 10.899 7.117 1.00 93.56 83 GLU A N 1
ATOM 652 C CA . GLU A 1 83 ? 2.371 12.318 7.106 1.00 93.56 83 GLU A CA 1
ATOM 653 C C . GLU A 1 83 ? 1.093 12.554 6.294 1.00 93.56 83 GLU A C 1
ATOM 655 O O . GLU A 1 83 ? 0.153 13.180 6.786 1.00 93.56 83 GLU A O 1
ATOM 660 N N . LYS A 1 84 ? 0.995 11.976 5.089 1.00 92.69 84 LYS A N 1
ATOM 661 C CA . LYS A 1 84 ? -0.221 12.059 4.262 1.00 92.69 84 LYS A CA 1
ATOM 662 C C . LYS A 1 84 ? -1.439 11.414 4.922 1.00 92.69 84 LYS A C 1
ATOM 664 O O . LYS A 1 84 ? -2.554 11.908 4.770 1.00 92.69 84 LYS A O 1
ATOM 669 N N . LEU A 1 85 ? -1.247 10.318 5.651 1.00 93.44 85 LEU A N 1
ATOM 670 C CA . LEU A 1 85 ? -2.312 9.640 6.396 1.00 93.44 85 LEU A CA 1
ATOM 671 C C . LEU A 1 85 ? -2.666 10.338 7.719 1.00 93.44 85 LEU A C 1
ATOM 673 O O . LEU A 1 85 ? -3.636 9.938 8.365 1.00 93.44 85 LEU A O 1
ATOM 677 N N . GLY A 1 86 ? -1.881 11.331 8.149 1.00 92.94 86 GLY A N 1
ATOM 678 C CA . GLY A 1 86 ? -2.060 12.010 9.432 1.00 92.94 86 GLY A CA 1
ATOM 679 C C . GLY A 1 86 ? -1.934 11.073 10.638 1.00 92.94 86 GLY A C 1
ATOM 680 O O . GLY A 1 86 ? -2.489 11.360 11.696 1.00 92.94 86 GLY A O 1
ATOM 681 N N . THR A 1 87 ? -1.269 9.922 10.479 1.00 93.81 87 THR A N 1
ATOM 682 C CA . THR A 1 87 ? -1.178 8.878 11.511 1.00 93.81 87 THR A CA 1
ATOM 683 C C . THR A 1 87 ? 0.268 8.391 11.623 1.00 93.81 87 THR A C 1
ATOM 685 O O . THR A 1 87 ? 0.772 7.819 10.654 1.00 93.81 87 THR A O 1
ATOM 688 N N . PRO A 1 88 ? 0.942 8.591 12.773 1.00 93.94 88 PRO A N 1
ATOM 689 C CA . PRO A 1 88 ? 2.323 8.157 12.959 1.00 93.94 88 PRO A CA 1
ATOM 690 C C . PRO A 1 88 ? 2.427 6.626 13.007 1.00 93.94 88 PRO A C 1
ATOM 692 O O . PRO A 1 88 ? 1.469 5.966 13.421 1.00 93.94 88 PRO A O 1
ATOM 695 N N . PRO A 1 89 ? 3.583 6.051 12.632 1.00 94.88 89 PRO A N 1
ATOM 696 C CA . PRO A 1 89 ? 3.786 4.612 12.684 1.00 94.88 89 PRO A CA 1
ATOM 697 C C . PRO A 1 89 ? 3.745 4.077 14.113 1.00 94.88 89 PRO A C 1
ATOM 699 O O . PRO A 1 89 ? 4.088 4.755 15.084 1.00 94.88 89 PRO A O 1
ATOM 702 N N . VAL A 1 90 ? 3.394 2.801 14.226 1.00 94.88 90 VAL A N 1
ATOM 703 C CA . VAL A 1 90 ? 3.468 2.032 15.471 1.00 94.88 90 VAL A CA 1
ATOM 704 C C . VAL A 1 90 ? 4.425 0.853 15.286 1.00 94.88 90 VAL A C 1
ATOM 706 O O . VAL A 1 90 ? 4.703 0.462 14.154 1.00 94.88 90 VAL A O 1
ATOM 709 N N . PRO A 1 91 ? 4.932 0.230 16.364 1.00 93.50 91 PRO A N 1
ATOM 710 C CA . PRO A 1 91 ? 5.672 -1.020 16.231 1.00 93.50 91 PRO A CA 1
ATOM 711 C C . PRO A 1 91 ? 4.859 -2.062 15.451 1.00 93.50 91 PRO A C 1
ATOM 713 O O . PRO A 1 91 ? 3.663 -2.214 15.705 1.00 93.50 91 PRO A O 1
ATOM 716 N N . ILE A 1 92 ? 5.502 -2.816 14.552 1.00 91.69 92 ILE A N 1
ATOM 717 C CA . ILE A 1 92 ? 4.845 -3.838 13.708 1.00 91.69 92 ILE A CA 1
ATOM 718 C C . ILE A 1 92 ? 4.055 -4.850 14.556 1.00 91.69 92 ILE A C 1
ATOM 720 O O . ILE A 1 92 ? 2.972 -5.286 14.169 1.00 91.69 92 ILE A O 1
ATOM 724 N N . SER A 1 93 ? 4.542 -5.169 15.757 1.00 89.56 93 SER A N 1
ATOM 725 C CA . SER A 1 93 ? 3.860 -6.045 16.719 1.00 89.56 93 SER A CA 1
ATOM 726 C C . SER A 1 93 ? 2.509 -5.509 17.212 1.00 89.56 93 SER A C 1
ATOM 728 O O . SER A 1 93 ? 1.668 -6.293 17.643 1.00 89.56 93 SER A O 1
ATOM 730 N N . ARG A 1 94 ? 2.279 -4.192 17.136 1.00 92.88 94 ARG A N 1
ATOM 731 C CA . ARG A 1 94 ? 1.023 -3.526 17.513 1.00 92.88 94 ARG A CA 1
ATOM 732 C C . ARG A 1 94 ? 0.066 -3.316 16.339 1.00 92.88 94 ARG A C 1
ATOM 734 O O . ARG A 1 94 ? -1.041 -2.826 16.565 1.00 92.88 94 ARG A O 1
ATOM 741 N N . LEU A 1 95 ? 0.456 -3.674 15.113 1.00 92.88 95 LEU A N 1
ATOM 742 C CA . LEU A 1 95 ? -0.456 -3.629 13.973 1.00 92.88 95 LEU A CA 1
ATOM 743 C C . LEU A 1 95 ? -1.602 -4.617 14.183 1.00 92.88 95 LEU A C 1
ATOM 745 O O . LEU A 1 95 ? -1.397 -5.794 14.479 1.00 92.88 95 LEU A O 1
ATOM 749 N N . ARG A 1 96 ? -2.827 -4.126 14.008 1.00 92.44 96 ARG A N 1
ATOM 750 C CA . ARG A 1 96 ? -4.050 -4.909 14.149 1.00 92.44 96 ARG A CA 1
ATOM 751 C C . ARG A 1 96 ? -4.314 -5.683 12.858 1.00 92.44 96 ARG A C 1
ATOM 753 O O . ARG A 1 96 ? -4.530 -5.041 11.824 1.00 92.44 96 ARG A O 1
ATOM 760 N N . PRO A 1 97 ? -4.392 -7.027 12.906 1.00 90.06 97 PRO A N 1
ATOM 761 C CA . PRO A 1 97 ? -4.679 -7.848 11.729 1.00 90.06 97 PRO A CA 1
ATOM 762 C C . PRO A 1 97 ? -6.024 -7.549 11.067 1.00 90.06 97 PRO A C 1
ATOM 764 O O . PRO A 1 97 ? -6.194 -7.741 9.869 1.00 90.06 97 PRO A O 1
ATOM 767 N N . THR A 1 98 ? -6.974 -7.029 11.843 1.00 90.75 98 THR A N 1
ATOM 768 C CA . THR A 1 98 ? -8.328 -6.676 11.404 1.00 90.75 98 THR A CA 1
ATOM 769 C C . THR A 1 98 ? -8.399 -5.400 10.562 1.00 90.75 98 THR A C 1
ATOM 771 O O . THR A 1 98 ? -9.503 -4.942 10.281 1.00 90.75 98 THR A O 1
ATOM 774 N N . LEU A 1 99 ? -7.261 -4.796 10.187 1.00 89.12 99 LEU A N 1
ATOM 775 C CA . LEU A 1 99 ? -7.203 -3.558 9.395 1.00 89.12 99 LEU A CA 1
ATOM 776 C C . LEU A 1 99 ? -8.015 -2.415 10.034 1.00 89.12 99 LEU A C 1
ATOM 778 O O . LEU A 1 99 ? -8.828 -1.759 9.388 1.00 89.12 99 LEU A O 1
ATOM 782 N N . SER A 1 100 ? -7.812 -2.214 11.338 1.00 91.88 100 SER A N 1
ATOM 783 C CA . SER A 1 100 ? -8.481 -1.188 12.149 1.00 91.88 100 SER A CA 1
ATOM 784 C C . SER A 1 100 ? -7.468 -0.319 12.903 1.00 91.88 100 SER A C 1
ATOM 786 O O . SER A 1 100 ? -7.603 -0.074 14.104 1.00 91.88 100 SER A O 1
ATOM 788 N N . ASN A 1 101 ? -6.415 0.098 12.200 1.00 92.69 101 ASN A N 1
ATOM 789 C CA . ASN A 1 101 ? -5.291 0.855 12.746 1.00 92.69 101 ASN A CA 1
ATOM 790 C C . ASN A 1 101 ? -5.505 2.369 12.658 1.00 92.69 101 ASN A C 1
ATOM 792 O O . ASN A 1 101 ? -4.991 3.102 13.498 1.00 92.69 101 ASN A O 1
ATOM 796 N N . LEU A 1 102 ? -6.268 2.843 11.671 1.00 93.62 102 LEU A N 1
ATOM 797 C CA . LEU A 1 102 ? -6.521 4.268 11.474 1.00 93.62 102 LEU A CA 1
ATOM 798 C C . LEU A 1 102 ? -7.702 4.744 12.330 1.00 93.62 102 LEU A C 1
ATOM 800 O O . LEU A 1 102 ? -8.691 4.033 12.526 1.00 93.62 102 LEU A O 1
ATOM 804 N N . VAL A 1 103 ? -7.657 5.980 12.817 1.00 92.50 103 VAL A N 1
ATOM 805 C CA . VAL A 1 103 ? -8.780 6.565 13.566 1.00 92.50 103 VAL A CA 1
ATOM 806 C C . VAL A 1 103 ? -9.761 7.215 12.576 1.00 92.50 103 VAL A C 1
ATOM 808 O O . VAL A 1 103 ? -9.346 8.000 11.724 1.00 92.50 103 VAL A O 1
ATOM 811 N N . PRO A 1 104 ? -11.068 6.877 12.602 1.00 90.69 104 PRO A N 1
ATOM 812 C CA . PRO A 1 104 ? -12.054 7.578 11.780 1.00 90.69 104 PRO A CA 1
ATOM 813 C C . PRO A 1 104 ? -12.079 9.081 12.092 1.00 90.69 104 PRO A C 1
ATOM 815 O O . PRO A 1 104 ? -12.085 9.468 13.254 1.00 90.69 104 PRO A O 1
ATOM 818 N N . GLY A 1 105 ? -12.145 9.917 11.055 1.00 89.38 105 GLY A N 1
ATOM 819 C CA . GLY A 1 105 ? -12.179 11.377 11.204 1.00 89.38 105 GLY A CA 1
ATOM 820 C C . GLY A 1 105 ? -10.805 12.050 11.217 1.00 89.38 105 GLY A C 1
ATOM 821 O O . GLY A 1 105 ? -10.755 13.274 11.144 1.00 89.38 105 GLY A O 1
ATOM 822 N N . THR A 1 106 ? -9.705 11.287 11.233 1.00 91.62 106 THR A N 1
ATOM 823 C CA . THR A 1 106 ? -8.361 11.842 11.030 1.00 91.62 106 THR A CA 1
ATOM 824 C C . THR A 1 106 ? -8.276 12.528 9.661 1.00 91.62 106 THR A C 1
ATOM 826 O O . THR A 1 106 ? -8.580 11.888 8.645 1.00 91.62 106 THR A O 1
ATOM 829 N N . PRO A 1 107 ? -7.876 13.811 9.601 1.00 88.81 107 PRO A N 1
ATOM 830 C CA . PRO A 1 107 ? -7.641 14.495 8.339 1.00 88.81 107 PRO A CA 1
ATOM 831 C C . PRO A 1 107 ? -6.498 13.823 7.579 1.00 88.81 107 PRO A C 1
ATOM 833 O O . PRO A 1 107 ? -5.406 13.649 8.115 1.00 88.81 107 PRO A O 1
ATOM 836 N N . VAL A 1 108 ? -6.748 13.471 6.321 1.00 88.88 108 VAL A N 1
ATOM 837 C CA . VAL A 1 108 ? -5.706 13.019 5.394 1.00 88.88 108 VAL A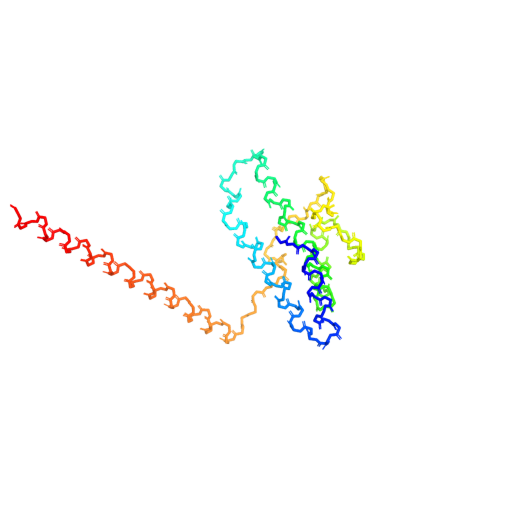 CA 1
ATOM 838 C C . VAL A 1 108 ? -5.251 14.204 4.553 1.00 88.88 108 VAL A C 1
ATOM 840 O O . VAL A 1 108 ? -6.082 14.990 4.088 1.00 88.88 108 VAL A O 1
ATOM 843 N N . ALA A 1 109 ? -3.944 14.347 4.346 1.00 84.12 109 ALA A N 1
ATOM 844 C CA . ALA A 1 109 ? -3.426 15.372 3.456 1.00 84.12 109 ALA A CA 1
ATOM 845 C C . ALA A 1 109 ? -3.826 15.018 2.018 1.00 84.12 109 ALA A C 1
ATOM 847 O O . ALA A 1 109 ? -3.428 13.984 1.473 1.00 84.12 109 ALA A O 1
ATOM 848 N N . ALA A 1 110 ? -4.653 15.860 1.402 1.00 69.38 110 ALA A N 1
ATOM 849 C CA . ALA A 1 110 ? -4.974 15.712 -0.007 1.00 69.38 110 ALA A CA 1
ATOM 850 C C . ALA A 1 110 ? -3.732 16.047 -0.839 1.00 69.38 110 ALA A C 1
ATOM 852 O O . ALA A 1 110 ? -3.100 17.080 -0.623 1.00 69.38 110 ALA A O 1
ATOM 853 N N . SER A 1 111 ? -3.409 15.192 -1.812 1.00 65.00 111 SER A N 1
ATOM 854 C CA . SER A 1 111 ? -2.338 15.476 -2.769 1.00 65.00 111 SER A CA 1
ATOM 855 C C . SER A 1 111 ? -2.745 16.671 -3.628 1.00 65.00 111 SER A C 1
ATOM 857 O O . SER A 1 111 ? -3.559 16.527 -4.540 1.00 65.00 111 SER A O 1
ATOM 859 N N . ALA A 1 112 ? -2.232 17.855 -3.295 1.00 57.19 112 ALA A N 1
ATOM 860 C CA . ALA A 1 112 ? -2.691 19.125 -3.860 1.00 57.19 112 ALA A CA 1
ATOM 861 C C . ALA A 1 112 ? -1.987 19.508 -5.175 1.00 57.19 112 ALA A C 1
ATOM 863 O O . ALA A 1 112 ? -2.539 20.275 -5.962 1.00 57.19 112 ALA A O 1
ATOM 864 N N . SER A 1 113 ? -0.791 18.969 -5.443 1.00 66.19 113 SER A N 1
ATOM 865 C CA . SER A 1 113 ? -0.013 19.277 -6.649 1.00 66.19 113 SER A CA 1
ATOM 866 C C . SER A 1 113 ? 0.690 18.046 -7.232 1.00 66.19 113 SER A C 1
ATOM 868 O O . SER A 1 113 ? 0.802 16.998 -6.592 1.00 66.19 113 SER A O 1
ATOM 870 N N . LYS A 1 114 ? 1.183 18.187 -8.471 1.00 60.56 114 LYS A N 1
ATOM 871 C CA . LYS A 1 114 ? 2.047 17.201 -9.147 1.00 60.56 114 LYS A CA 1
ATOM 872 C C . LYS A 1 114 ? 3.356 16.946 -8.390 1.00 60.56 114 LYS A C 1
ATOM 874 O O . LYS A 1 114 ? 3.914 15.862 -8.515 1.00 60.56 114 LYS A O 1
ATOM 879 N N . ASP A 1 115 ? 3.804 17.913 -7.597 1.00 64.44 115 ASP A N 1
ATOM 880 C CA . ASP A 1 115 ? 5.033 17.820 -6.802 1.00 64.44 115 ASP A CA 1
ATOM 881 C C . ASP A 1 115 ? 4.848 16.925 -5.568 1.00 64.44 115 ASP A C 1
ATOM 883 O O . ASP A 1 115 ? 5.814 16.452 -4.974 1.00 64.44 115 ASP A O 1
ATOM 887 N N . ASP A 1 116 ? 3.597 16.620 -5.215 1.00 79.06 116 ASP A N 1
ATOM 888 C CA . ASP A 1 116 ? 3.258 15.746 -4.096 1.00 79.06 116 ASP A CA 1
ATOM 889 C C . ASP A 1 116 ? 3.146 14.255 -4.494 1.00 79.06 116 ASP A C 1
ATOM 891 O O . ASP A 1 116 ? 2.733 13.391 -3.708 1.00 79.06 116 ASP A O 1
ATOM 895 N N . VAL A 1 117 ? 3.548 13.925 -5.728 1.00 86.88 117 VAL A N 1
ATOM 896 C CA . VAL A 1 117 ? 3.728 12.542 -6.177 1.00 86.88 117 VAL A CA 1
ATOM 897 C C . VAL A 1 117 ? 4.828 11.881 -5.339 1.00 86.88 117 VAL A C 1
ATOM 899 O O . VAL A 1 117 ? 5.934 12.401 -5.195 1.00 86.88 117 VAL A O 1
ATOM 902 N N . LEU A 1 118 ? 4.517 10.707 -4.780 1.00 89.00 118 LEU A N 1
ATOM 903 C CA . LEU A 1 118 ? 5.429 9.991 -3.883 1.00 89.00 118 LEU A CA 1
ATOM 904 C C . LEU A 1 118 ? 6.669 9.466 -4.621 1.00 89.00 118 LEU A C 1
ATOM 906 O O . LEU A 1 118 ? 7.785 9.628 -4.140 1.00 89.00 118 LEU A O 1
ATOM 910 N N . PHE A 1 119 ? 6.459 8.891 -5.807 1.00 89.56 119 PHE A N 1
ATOM 911 C CA . PHE A 1 119 ? 7.512 8.381 -6.681 1.00 89.56 119 PHE A CA 1
ATOM 912 C C . PHE A 1 119 ? 7.315 8.936 -8.092 1.00 89.56 119 PHE A C 1
ATOM 914 O O . PHE A 1 119 ? 6.422 8.500 -8.825 1.00 89.56 119 PHE A O 1
ATOM 921 N N . ALA A 1 120 ? 8.125 9.926 -8.470 1.00 87.69 120 ALA A N 1
ATOM 922 C CA . ALA A 1 120 ? 8.150 10.415 -9.842 1.00 87.69 120 ALA A CA 1
ATOM 923 C C . ALA A 1 120 ? 8.662 9.303 -10.768 1.00 87.69 120 ALA A C 1
ATOM 925 O O . ALA A 1 120 ? 9.605 8.582 -10.435 1.00 87.69 120 ALA A O 1
ATOM 926 N N . LYS A 1 121 ? 8.040 9.144 -11.940 1.00 84.44 121 LYS A N 1
ATOM 927 C CA . LYS A 1 121 ? 8.513 8.168 -12.925 1.00 84.44 121 LYS A CA 1
ATOM 928 C C . LYS A 1 121 ? 9.881 8.615 -13.435 1.00 84.44 121 LYS A C 1
ATOM 930 O O . LYS A 1 121 ? 9.980 9.651 -14.081 1.00 84.44 121 LYS A O 1
ATOM 935 N N . GLY A 1 122 ? 10.918 7.834 -13.150 1.00 75.94 122 GLY A N 1
ATOM 936 C CA . GLY A 1 122 ? 12.244 8.075 -13.707 1.00 75.94 122 GLY A CA 1
ATOM 937 C C . GLY A 1 122 ? 12.240 7.826 -15.213 1.00 75.94 122 GLY A C 1
ATOM 938 O O . GLY A 1 122 ? 11.919 6.726 -15.663 1.00 75.94 122 GLY A O 1
ATOM 939 N N . GLU A 1 123 ? 12.615 8.827 -16.004 1.00 60.75 123 GLU A N 1
ATOM 940 C CA . GLU A 1 123 ? 12.777 8.684 -17.450 1.00 60.75 123 GLU A CA 1
ATOM 941 C C . GLU A 1 123 ? 14.133 8.048 -17.800 1.00 60.75 123 GLU A C 1
ATOM 943 O O . GLU A 1 123 ? 14.968 8.666 -18.455 1.00 60.75 123 GLU A O 1
ATOM 948 N N . THR A 1 124 ? 14.380 6.807 -17.378 1.00 59.91 124 THR A N 1
ATOM 949 C CA . THR A 1 124 ? 15.534 6.055 -17.902 1.00 59.91 124 THR A CA 1
ATOM 950 C C . THR A 1 124 ? 15.241 5.608 -19.337 1.00 59.91 124 THR A C 1
ATOM 952 O O . THR A 1 124 ? 14.111 5.219 -19.638 1.00 59.91 124 THR A O 1
ATOM 955 N N . GLU A 1 125 ? 16.226 5.647 -20.242 1.00 62.38 125 GLU A N 1
ATOM 956 C CA . GLU A 1 125 ? 16.042 5.235 -21.651 1.00 62.38 125 GLU A CA 1
ATOM 957 C C . GLU A 1 125 ? 15.430 3.827 -21.761 1.00 62.38 125 GLU A C 1
ATOM 959 O O . GLU A 1 125 ? 14.493 3.603 -22.525 1.00 62.38 125 GLU A O 1
ATOM 964 N N . GLY A 1 126 ? 15.851 2.898 -20.895 1.00 65.56 126 GLY A N 1
ATOM 965 C CA . GLY A 1 126 ? 15.277 1.551 -20.822 1.00 65.56 126 GLY A CA 1
ATOM 966 C C . GLY A 1 126 ? 13.852 1.477 -20.247 1.00 65.56 126 GLY A C 1
ATOM 967 O O . GLY A 1 126 ? 13.133 0.511 -20.506 1.00 65.56 126 GLY A O 1
ATOM 968 N N . ALA A 1 127 ? 13.403 2.460 -19.461 1.00 63.03 127 ALA A N 1
ATOM 969 C CA . ALA A 1 127 ? 12.000 2.558 -19.048 1.00 63.03 127 ALA A CA 1
ATOM 970 C C . ALA A 1 127 ? 11.117 3.090 -20.185 1.00 63.03 127 ALA A C 1
ATOM 972 O O . ALA A 1 127 ? 10.014 2.580 -20.364 1.00 63.03 127 ALA A O 1
ATOM 973 N N . ARG A 1 128 ? 11.614 4.039 -20.993 1.00 63.81 128 ARG A N 1
ATOM 974 C CA . ARG A 1 128 ? 10.917 4.510 -22.205 1.00 63.81 128 ARG A CA 1
ATOM 975 C C . ARG A 1 128 ? 10.720 3.362 -23.191 1.00 63.81 128 ARG A C 1
ATOM 977 O O . ARG A 1 128 ? 9.585 3.085 -23.559 1.00 63.81 128 ARG A O 1
ATOM 984 N N . ALA A 1 129 ? 11.787 2.614 -23.483 1.00 72.75 129 ALA A N 1
ATOM 985 C CA . ALA A 1 129 ? 11.733 1.467 -24.388 1.00 72.75 129 ALA A CA 1
ATOM 986 C C . ALA A 1 129 ? 10.727 0.391 -23.931 1.00 72.75 129 ALA A C 1
ATOM 988 O O . ALA A 1 129 ? 9.932 -0.092 -24.731 1.00 72.75 129 ALA A O 1
ATOM 989 N N . ARG A 1 130 ? 10.690 0.051 -22.632 1.00 76.25 130 ARG A N 1
ATOM 990 C CA . ARG A 1 130 ? 9.726 -0.933 -22.094 1.00 76.25 130 ARG A CA 1
ATOM 991 C C . ARG A 1 130 ? 8.282 -0.438 -22.115 1.00 76.25 130 ARG A C 1
ATOM 993 O O . ARG A 1 130 ? 7.374 -1.220 -22.384 1.00 76.25 130 ARG A O 1
ATOM 1000 N N . LEU A 1 131 ? 8.057 0.847 -21.839 1.00 73.75 131 LEU A N 1
ATOM 1001 C CA . LEU A 1 131 ? 6.724 1.451 -21.912 1.00 73.75 131 LEU A CA 1
ATOM 1002 C C . LEU A 1 131 ? 6.223 1.530 -23.357 1.00 73.75 131 LEU A C 1
ATOM 1004 O O . LEU A 1 131 ? 5.046 1.271 -23.602 1.00 73.75 131 LEU A O 1
ATOM 1008 N N . GLU A 1 132 ? 7.105 1.843 -24.306 1.00 78.00 132 GLU A N 1
ATOM 1009 C CA . GLU A 1 132 ? 6.813 1.806 -25.740 1.00 78.00 132 GLU A CA 1
ATOM 1010 C C . GLU A 1 132 ? 6.508 0.382 -26.207 1.00 78.00 132 GLU A C 1
ATOM 1012 O O . GLU A 1 132 ? 5.523 0.172 -26.913 1.00 78.00 132 GLU A O 1
ATOM 1017 N N . GLU A 1 133 ? 7.271 -0.611 -25.748 1.00 81.44 133 GLU A N 1
ATOM 1018 C CA . GLU A 1 133 ? 7.029 -2.020 -26.057 1.00 81.44 133 GLU A CA 1
ATOM 1019 C C . GLU A 1 133 ? 5.684 -2.509 -25.487 1.00 81.44 133 GLU A C 1
ATOM 1021 O O . GLU A 1 133 ? 4.896 -3.138 -26.197 1.00 81.44 133 GLU A O 1
ATOM 1026 N N . GLU A 1 134 ? 5.363 -2.195 -24.227 1.00 83.19 134 GLU A N 1
ATOM 1027 C CA . GLU A 1 134 ? 4.060 -2.525 -23.636 1.00 83.19 134 GLU A CA 1
ATOM 1028 C C . GLU A 1 134 ? 2.901 -1.802 -24.331 1.00 83.19 134 GLU A C 1
ATOM 1030 O O . GLU A 1 134 ? 1.836 -2.394 -24.540 1.00 83.19 134 GLU A O 1
ATOM 1035 N N . ALA A 1 135 ? 3.083 -0.529 -24.688 1.00 86.62 135 ALA A N 1
ATOM 1036 C CA . ALA A 1 135 ? 2.088 0.240 -25.421 1.00 86.62 135 ALA A CA 1
ATOM 1037 C C . ALA A 1 135 ? 1.863 -0.348 -26.820 1.00 86.62 135 ALA A C 1
ATOM 1039 O O . ALA A 1 135 ? 0.710 -0.531 -27.215 1.00 86.62 135 ALA A O 1
ATOM 1040 N N . ALA A 1 136 ? 2.932 -0.724 -27.528 1.00 88.25 136 ALA A N 1
ATOM 1041 C CA . ALA A 1 136 ? 2.871 -1.387 -28.826 1.00 88.25 136 ALA A CA 1
ATOM 1042 C C . ALA A 1 136 ? 2.156 -2.742 -28.730 1.00 88.25 136 ALA A C 1
ATOM 1044 O O . ALA A 1 136 ? 1.238 -2.997 -29.508 1.00 88.25 136 ALA A O 1
ATOM 1045 N N . LYS A 1 137 ? 2.475 -3.570 -27.724 1.00 90.75 137 LYS A N 1
ATOM 1046 C CA . LYS A 1 137 ? 1.781 -4.848 -27.474 1.00 90.75 137 LYS A CA 1
ATOM 1047 C C . LYS A 1 137 ? 0.294 -4.651 -27.190 1.00 90.75 137 LYS A C 1
ATOM 1049 O O . LYS A 1 137 ? -0.534 -5.359 -27.758 1.00 90.75 137 LYS A O 1
ATOM 1054 N N . LYS A 1 138 ? -0.076 -3.674 -26.352 1.00 88.69 138 LYS A N 1
ATOM 1055 C CA . LYS A 1 138 ? -1.488 -3.355 -26.060 1.00 88.69 138 LYS A CA 1
ATOM 1056 C C . LYS A 1 138 ? -2.228 -2.835 -27.294 1.00 88.69 138 LYS A C 1
ATOM 1058 O O . LYS A 1 138 ? -3.402 -3.159 -27.471 1.00 88.69 138 LYS A O 1
ATOM 1063 N N . ARG A 1 139 ? -1.563 -2.047 -28.143 1.00 90.00 139 ARG A N 1
ATOM 1064 C CA . ARG A 1 139 ? -2.136 -1.510 -29.384 1.00 90.00 139 ARG A CA 1
ATOM 1065 C C . ARG A 1 139 ? -2.339 -2.611 -30.424 1.00 90.00 139 ARG A C 1
ATOM 1067 O O . ARG A 1 139 ? -3.457 -2.768 -30.899 1.00 90.00 139 ARG A O 1
ATOM 1074 N N . ALA A 1 140 ? -1.326 -3.448 -30.642 1.00 88.56 140 ALA A N 1
ATOM 1075 C CA . ALA A 1 140 ? -1.404 -4.621 -31.509 1.00 88.56 140 ALA A CA 1
ATOM 1076 C C . ALA A 1 140 ? -2.470 -5.621 -31.033 1.00 88.56 140 ALA A C 1
ATOM 1078 O O . ALA A 1 140 ? -3.239 -6.137 -31.839 1.00 88.56 140 ALA A O 1
ATOM 1079 N N . ALA A 1 141 ? -2.580 -5.854 -29.719 1.00 90.06 141 ALA A N 1
ATOM 1080 C CA . ALA A 1 141 ? -3.635 -6.693 -29.157 1.00 90.06 141 ALA A CA 1
ATOM 1081 C C . ALA A 1 141 ? -5.031 -6.108 -29.428 1.00 90.06 141 ALA A C 1
ATOM 1083 O O . ALA A 1 141 ? -5.915 -6.841 -29.861 1.00 90.06 141 ALA A O 1
ATOM 1084 N N . LYS A 1 142 ? -5.227 -4.794 -29.238 1.00 88.94 142 LYS A N 1
ATOM 1085 C CA . LYS A 1 142 ? -6.491 -4.110 -29.563 1.00 88.94 142 LYS A CA 1
ATOM 1086 C C . LYS A 1 142 ? -6.828 -4.170 -31.052 1.00 88.94 142 LYS A C 1
ATOM 1088 O O . LYS A 1 142 ? -7.979 -4.414 -31.395 1.00 88.94 142 LYS A O 1
ATOM 1093 N N . GLU A 1 143 ? -5.849 -3.956 -31.924 1.00 86.50 143 GLU A N 1
ATOM 1094 C CA . GLU A 1 143 ? -6.026 -3.995 -33.379 1.00 86.50 143 GLU A CA 1
ATOM 1095 C C . GLU A 1 143 ? -6.353 -5.409 -33.866 1.00 86.50 143 GLU A C 1
ATOM 1097 O O . GLU A 1 143 ? -7.295 -5.590 -34.634 1.00 86.50 143 GLU A O 1
ATOM 1102 N N . ALA A 1 144 ? -5.670 -6.432 -33.346 1.00 87.06 144 ALA A N 1
ATOM 1103 C CA . ALA A 1 144 ? -5.991 -7.827 -33.631 1.00 87.06 144 ALA A CA 1
ATOM 1104 C C . ALA A 1 144 ? -7.396 -8.208 -33.136 1.00 87.06 144 ALA A C 1
ATOM 1106 O O . ALA A 1 144 ? -8.119 -8.941 -33.814 1.00 87.06 144 ALA A O 1
ATOM 1107 N N . GLN A 1 145 ? -7.808 -7.694 -31.974 1.00 82.94 145 GLN A N 1
ATOM 1108 C CA . GLN A 1 145 ? -9.145 -7.924 -31.427 1.00 82.94 145 GLN A CA 1
ATOM 1109 C C . GLN A 1 145 ? -10.226 -7.234 -32.274 1.00 82.94 145 GLN A C 1
ATOM 1111 O O . GLN A 1 145 ? -11.256 -7.841 -32.559 1.00 82.94 145 GLN A O 1
ATOM 1116 N N . ALA A 1 146 ? -9.968 -6.011 -32.744 1.00 86.38 146 ALA A N 1
ATOM 1117 C CA . ALA A 1 146 ? -10.861 -5.279 -33.641 1.00 86.38 146 ALA A CA 1
ATOM 1118 C C . ALA A 1 146 ? -10.969 -5.944 -35.024 1.00 86.38 146 ALA A C 1
ATOM 1120 O O . ALA A 1 146 ? -12.069 -6.073 -35.556 1.00 86.38 146 ALA A O 1
ATOM 1121 N N . ALA A 1 147 ? -9.856 -6.425 -35.585 1.00 86.62 147 ALA A N 1
ATOM 1122 C CA . ALA A 1 147 ? -9.843 -7.126 -36.867 1.00 86.62 147 ALA A CA 1
ATOM 1123 C C . ALA A 1 147 ? -10.605 -8.459 -36.803 1.00 86.62 147 ALA A C 1
ATOM 1125 O O . ALA A 1 147 ? -11.363 -8.778 -37.717 1.00 86.62 147 ALA A O 1
ATOM 1126 N N . ARG A 1 148 ? -10.457 -9.215 -35.704 1.00 85.31 148 ARG A N 1
ATOM 1127 C CA . ARG A 1 148 ? -11.241 -10.439 -35.470 1.00 85.31 148 ARG A CA 1
ATOM 1128 C C . ARG A 1 148 ? -12.733 -10.138 -35.362 1.00 85.31 148 ARG A C 1
ATOM 1130 O O . ARG A 1 148 ? -13.512 -10.778 -36.056 1.00 85.31 148 ARG A O 1
ATOM 1137 N N . ALA A 1 149 ? -13.113 -9.125 -34.581 1.00 85.38 149 ALA A N 1
ATOM 1138 C CA . ALA A 1 149 ? -14.510 -8.715 -34.454 1.00 85.38 149 ALA A CA 1
ATOM 1139 C C . ALA A 1 149 ? -15.116 -8.268 -35.800 1.00 85.38 149 ALA A C 1
ATOM 1141 O O . ALA A 1 149 ? -16.244 -8.632 -36.121 1.00 85.38 149 ALA A O 1
ATOM 1142 N N . ALA A 1 150 ? -14.361 -7.532 -36.622 1.00 84.12 150 ALA A N 1
ATOM 1143 C CA . ALA A 1 150 ? -14.812 -7.101 -37.944 1.00 84.12 150 ALA A CA 1
ATOM 1144 C C . ALA A 1 150 ? -14.965 -8.274 -38.932 1.00 84.12 150 ALA A C 1
ATOM 1146 O O . ALA A 1 150 ? -15.931 -8.319 -39.692 1.00 84.12 150 ALA A O 1
ATOM 1147 N N . ALA A 1 151 ? -14.044 -9.243 -38.909 1.00 83.94 151 ALA A N 1
ATOM 1148 C CA . ALA A 1 151 ? -14.133 -10.443 -39.742 1.00 83.94 151 ALA A CA 1
ATOM 1149 C C . ALA A 1 151 ? -15.342 -11.315 -39.365 1.00 83.94 151 ALA A C 1
ATOM 1151 O O . ALA A 1 151 ? -16.038 -11.826 -40.242 1.00 83.94 151 ALA A O 1
ATOM 1152 N N . GLU A 1 152 ? -15.625 -11.437 -38.069 1.00 82.12 152 GLU A N 1
ATOM 1153 C CA . GLU A 1 152 ? -16.764 -12.191 -37.541 1.00 82.12 152 GLU A CA 1
ATOM 1154 C C . GLU A 1 152 ? -18.100 -11.520 -37.909 1.00 82.12 152 GLU A C 1
ATOM 1156 O O . GLU A 1 152 ? -19.028 -12.185 -38.371 1.00 82.12 152 GLU A O 1
ATOM 1161 N N . GLN A 1 153 ? -18.168 -10.184 -37.839 1.00 77.44 153 GLN A N 1
ATOM 1162 C CA . GLN A 1 153 ? -19.325 -9.406 -38.302 1.00 77.44 153 GLN A CA 1
ATOM 1163 C C . GLN A 1 153 ? -19.542 -9.512 -39.820 1.00 77.44 153 GLN A C 1
ATOM 1165 O O . GLN A 1 153 ? -20.677 -9.658 -40.272 1.00 77.44 153 GLN A O 1
ATOM 1170 N N . ALA A 1 154 ? -18.472 -9.487 -40.619 1.00 79.06 154 ALA A N 1
ATOM 1171 C CA . ALA A 1 154 ? -18.565 -9.637 -42.071 1.00 79.06 154 ALA A CA 1
ATOM 1172 C C . ALA A 1 154 ? -19.002 -11.053 -42.490 1.00 79.06 154 ALA A C 1
ATOM 1174 O O . ALA A 1 154 ? -19.763 -11.206 -43.448 1.00 79.06 154 ALA A O 1
ATOM 1175 N N . ALA A 1 155 ? -18.557 -12.087 -41.769 1.00 79.88 155 ALA A N 1
ATOM 1176 C CA . ALA A 1 155 ? -18.996 -13.462 -41.987 1.00 79.88 155 ALA A CA 1
ATOM 1177 C C . ALA A 1 155 ? -20.483 -13.643 -41.635 1.00 79.88 155 ALA A C 1
ATOM 1179 O O . ALA A 1 155 ? -21.228 -14.224 -42.424 1.00 79.88 155 ALA A O 1
ATOM 1180 N N . ALA A 1 156 ? -20.935 -13.074 -40.512 1.00 78.19 156 ALA A N 1
ATOM 1181 C CA . ALA A 1 156 ? -22.342 -13.094 -40.115 1.00 78.19 156 ALA A CA 1
ATOM 1182 C C . ALA A 1 156 ? -23.247 -12.353 -41.120 1.00 78.19 156 ALA A C 1
ATOM 1184 O O . ALA A 1 156 ? -24.308 -12.856 -41.484 1.00 78.19 156 ALA A O 1
ATOM 1185 N N . ALA A 1 157 ? -22.808 -11.200 -41.638 1.00 74.25 157 ALA A N 1
ATOM 1186 C CA . ALA A 1 157 ? -23.554 -10.445 -42.647 1.00 74.25 157 ALA A CA 1
ATOM 1187 C C . ALA A 1 157 ? -23.670 -11.194 -43.988 1.00 74.25 157 ALA A C 1
ATOM 1189 O O . ALA A 1 157 ? -24.714 -11.149 -44.635 1.00 74.25 157 ALA A O 1
ATOM 1190 N N . ARG A 1 158 ? -22.623 -11.924 -44.399 1.00 73.06 158 ARG A N 1
ATOM 1191 C CA . ARG A 1 158 ? -22.655 -12.762 -45.612 1.00 73.06 158 ARG A CA 1
ATOM 1192 C C . ARG A 1 158 ? -23.554 -13.986 -45.456 1.00 73.06 158 ARG A C 1
ATOM 1194 O O . ARG A 1 158 ? -24.221 -14.354 -46.415 1.00 73.06 158 ARG A O 1
ATOM 1201 N N . ALA A 1 159 ? -23.602 -14.582 -44.266 1.00 71.69 159 ALA A N 1
ATOM 1202 C CA . ALA A 1 159 ? -24.512 -15.686 -43.972 1.00 71.69 159 ALA A CA 1
ATOM 1203 C C . ALA A 1 159 ? -25.987 -15.240 -43.956 1.00 71.69 159 ALA A C 1
ATOM 1205 O O . ALA A 1 159 ? -26.850 -15.990 -44.395 1.00 71.69 159 ALA A O 1
ATOM 1206 N N . ALA A 1 160 ? -26.275 -14.010 -43.515 1.00 65.94 160 ALA A N 1
ATOM 1207 C CA . ALA A 1 160 ? -27.631 -13.454 -43.493 1.00 65.94 160 ALA A CA 1
ATOM 1208 C C . ALA A 1 160 ? -28.147 -12.981 -44.869 1.00 65.94 160 ALA A C 1
ATOM 1210 O O . ALA A 1 160 ? -29.352 -12.873 -45.054 1.00 65.94 160 ALA A O 1
ATOM 1211 N N . ALA A 1 161 ? -27.259 -12.694 -45.828 1.00 59.03 161 ALA A N 1
ATOM 1212 C CA . ALA A 1 161 ? -27.627 -12.254 -47.180 1.00 59.03 161 ALA A CA 1
ATOM 1213 C C . ALA A 1 161 ? -27.785 -13.407 -48.196 1.00 59.03 161 ALA A C 1
ATOM 1215 O O . ALA A 1 161 ? -28.124 -13.159 -49.350 1.00 59.03 161 ALA A O 1
ATOM 1216 N N . GLY A 1 162 ? -27.484 -14.645 -47.789 1.00 57.53 162 GLY A N 1
ATOM 1217 C CA . GLY A 1 162 ? -27.524 -15.842 -48.637 1.00 57.53 162 GLY A CA 1
ATOM 1218 C C . GLY A 1 162 ? -28.657 -16.827 -48.324 1.00 57.53 162 GLY A C 1
ATOM 1219 O O . GLY A 1 162 ? -28.595 -17.954 -48.813 1.00 57.53 162 GLY A O 1
ATOM 1220 N N . GLY A 1 163 ? -29.641 -16.439 -47.506 1.00 47.12 163 GLY A N 1
ATOM 1221 C CA . GLY A 1 163 ? -30.874 -17.195 -47.237 1.00 47.12 163 GLY A CA 1
ATOM 1222 C C . GLY A 1 163 ? -32.096 -16.418 -47.695 1.00 47.12 163 GLY A C 1
ATOM 1223 O O . GLY A 1 163 ? -33.068 -17.081 -48.113 1.00 47.12 163 GLY A O 1
#

pLDDT: mean 88.0, std 10.43, range [47.12, 97.0]